Protein AF-A0A2D4MTX5-F1 (afdb_monomer_lite)

Sequence (156 aa):
EYMGPLDEQPVVWRVVFQSRTDEDGAVPLPSVMDVSCRTPSQEAYHAAMVLSGVGDALGYRNQRWEYCTSGPQIHQELQEMGGLGKIHVALPDWPVSDDTVLHLATAEALATGKTGEPLFQELARCYVEAMKDMEGRKPGPTSILGNTQHIYFCMF

Structure (mmCIF, N/CA/C/O backbone):
data_AF-A0A2D4MTX5-F1
#
_entry.id   AF-A0A2D4MTX5-F1
#
loop_
_atom_site.group_PDB
_atom_site.id
_atom_site.type_symbol
_atom_site.label_atom_id
_atom_site.label_alt_id
_atom_site.label_comp_id
_atom_site.label_asym_id
_atom_site.label_entity_id
_atom_site.label_seq_id
_atom_site.pdbx_PDB_ins_code
_atom_site.Cartn_x
_atom_site.Cartn_y
_atom_site.Cartn_z
_atom_site.occupancy
_atom_site.B_iso_or_equiv
_atom_site.auth_seq_id
_atom_site.auth_comp_id
_atom_site.auth_asym_id
_atom_site.auth_atom_id
_atom_site.pdbx_PDB_model_num
ATOM 1 N N . GLU A 1 1 ? 9.463 32.565 37.850 1.00 43.97 1 GLU A N 1
ATOM 2 C CA . GLU A 1 1 ? 9.695 31.121 37.662 1.00 43.97 1 GLU A CA 1
ATOM 3 C C . GLU A 1 1 ? 9.894 30.853 36.186 1.00 43.97 1 GLU A C 1
ATOM 5 O O . GLU A 1 1 ? 9.056 31.226 35.378 1.00 43.97 1 GLU A O 1
ATOM 10 N N . TYR A 1 2 ? 11.068 30.340 35.841 1.00 27.45 2 TYR A N 1
ATOM 11 C CA . TYR A 1 2 ? 11.468 30.021 34.479 1.00 27.45 2 TYR A CA 1
ATOM 12 C C . TYR A 1 2 ? 10.920 28.621 34.175 1.00 27.45 2 TYR A C 1
ATOM 14 O O . TYR A 1 2 ? 11.449 27.635 34.680 1.00 27.45 2 TYR A O 1
ATOM 22 N N . MET A 1 3 ? 9.810 28.535 33.440 1.00 37.25 3 MET A N 1
ATOM 23 C CA . MET A 1 3 ? 9.309 27.267 32.903 1.00 37.25 3 MET A CA 1
ATOM 24 C C . MET A 1 3 ? 10.119 26.970 31.641 1.00 37.25 3 MET A C 1
ATOM 26 O O . MET A 1 3 ? 9.951 27.637 30.621 1.00 37.25 3 MET A O 1
ATOM 30 N N . GLY A 1 4 ? 11.073 26.044 31.759 1.00 39.62 4 GLY A N 1
ATOM 31 C CA . GLY A 1 4 ? 11.875 25.568 30.634 1.00 39.62 4 GLY A CA 1
ATOM 32 C C . GLY A 1 4 ? 11.009 24.891 29.561 1.00 39.62 4 GLY A C 1
ATOM 33 O O . GLY A 1 4 ? 9.898 24.449 29.862 1.00 39.62 4 GLY A O 1
ATOM 34 N N . PRO A 1 5 ? 11.489 24.821 28.310 1.00 37.09 5 PRO A N 1
ATOM 35 C CA . PRO A 1 5 ? 10.772 24.146 27.239 1.00 37.09 5 PRO A CA 1
ATOM 36 C C . PRO A 1 5 ? 10.674 22.643 27.527 1.00 37.09 5 PRO A C 1
ATOM 38 O O . PRO A 1 5 ? 11.650 22.007 27.920 1.00 37.09 5 PRO A O 1
ATOM 41 N N . LEU A 1 6 ? 9.469 22.101 27.348 1.00 40.50 6 LEU A N 1
ATOM 42 C CA . LEU A 1 6 ? 9.204 20.669 27.342 1.00 40.50 6 LEU A CA 1
ATOM 43 C C . LEU A 1 6 ? 9.971 20.052 26.168 1.00 40.50 6 LEU A C 1
ATOM 45 O O . LEU A 1 6 ? 9.791 20.479 25.029 1.00 40.50 6 LEU A O 1
ATOM 49 N N . ASP A 1 7 ? 10.831 19.078 26.463 1.00 38.59 7 ASP A N 1
ATOM 50 C CA . ASP A 1 7 ? 11.524 18.259 25.471 1.00 38.59 7 ASP A CA 1
ATOM 51 C C . ASP A 1 7 ? 10.497 17.556 24.565 1.00 38.59 7 ASP A C 1
ATOM 53 O O . ASP A 1 7 ? 9.956 16.501 24.902 1.00 38.59 7 ASP A O 1
ATOM 57 N N . GLU A 1 8 ? 10.234 18.124 23.389 1.00 44.19 8 GLU A N 1
ATOM 58 C CA . GLU A 1 8 ? 9.651 17.399 22.262 1.00 44.19 8 GLU A CA 1
ATOM 59 C C . GLU A 1 8 ? 10.724 16.468 21.691 1.00 44.19 8 GLU A C 1
ATOM 61 O O . GLU A 1 8 ? 11.462 16.812 20.768 1.00 44.19 8 GLU A O 1
ATOM 66 N N . GLN A 1 9 ? 10.845 15.265 22.254 1.00 36.09 9 GLN A N 1
ATOM 67 C CA . GLN A 1 9 ? 11.552 14.199 21.553 1.00 36.09 9 GLN A CA 1
ATOM 68 C C . GLN A 1 9 ? 10.638 13.664 20.442 1.00 36.09 9 GLN A C 1
ATOM 70 O O . GLN A 1 9 ? 9.548 13.171 20.749 1.00 36.09 9 GLN A O 1
ATOM 75 N N . PRO A 1 10 ? 11.040 13.718 19.158 1.00 33.19 10 PRO A N 1
ATOM 76 C CA . PRO A 1 10 ? 10.293 13.042 18.113 1.00 33.19 10 PRO A CA 1
ATOM 77 C C . PRO A 1 10 ? 10.314 11.543 18.413 1.00 33.19 10 PRO A C 1
ATOM 79 O O . PRO A 1 10 ? 11.377 10.940 18.580 1.00 33.19 10 PRO A O 1
ATOM 82 N N . VAL A 1 11 ? 9.129 10.940 18.494 1.00 36.19 11 VAL A N 1
ATOM 83 C CA . VAL A 1 11 ? 8.968 9.491 18.628 1.00 36.19 11 VAL A CA 1
ATOM 84 C C . VAL A 1 11 ? 9.447 8.857 17.322 1.00 36.19 11 VAL A C 1
ATOM 86 O O . VAL A 1 11 ? 8.694 8.687 16.367 1.00 36.19 11 VAL A O 1
ATOM 89 N N . VAL A 1 12 ? 10.744 8.563 17.248 1.00 30.11 12 VAL A N 1
ATOM 90 C CA . VAL A 1 12 ? 11.339 7.823 16.137 1.00 30.11 12 VAL A CA 1
ATOM 91 C C . VAL A 1 12 ? 10.946 6.362 16.313 1.00 30.11 12 VAL A C 1
ATOM 93 O O . VAL A 1 12 ? 11.544 5.633 17.106 1.00 30.11 12 VAL A O 1
ATOM 96 N N . TRP A 1 13 ? 9.939 5.923 15.560 1.00 25.36 13 TRP A N 1
ATOM 97 C CA . TRP A 1 13 ? 9.597 4.510 15.424 1.00 25.36 13 TRP A CA 1
ATOM 98 C C . TRP A 1 13 ? 10.713 3.793 14.664 1.00 25.36 13 TRP A C 1
ATOM 100 O O . TRP A 1 13 ? 10.686 3.642 13.445 1.00 25.36 13 TRP A O 1
ATOM 110 N N . ARG A 1 14 ? 11.747 3.368 15.391 1.00 24.91 14 ARG A N 1
ATOM 111 C CA . ARG A 1 14 ? 12.794 2.507 14.850 1.00 24.91 14 ARG A CA 1
ATOM 112 C C . ARG A 1 14 ? 12.280 1.070 14.856 1.00 24.91 14 ARG A C 1
ATOM 114 O O . ARG A 1 14 ? 12.417 0.365 15.852 1.00 24.91 14 ARG A O 1
ATOM 121 N N . VAL A 1 15 ? 11.702 0.628 13.742 1.00 29.27 15 VAL A N 1
ATOM 122 C CA . VAL A 1 15 ? 11.424 -0.796 13.522 1.00 29.27 15 VAL A CA 1
ATOM 123 C C . VAL A 1 15 ? 12.763 -1.497 13.278 1.00 29.27 15 VAL A C 1
ATOM 125 O O . VAL A 1 15 ? 13.290 -1.503 12.169 1.00 29.27 15 VAL A O 1
ATOM 128 N N . VAL A 1 16 ? 13.366 -2.033 14.342 1.00 31.30 16 VAL A N 1
ATOM 129 C CA . VAL A 1 16 ? 14.524 -2.930 14.239 1.00 31.30 16 VAL A CA 1
ATOM 130 C C . VAL A 1 16 ? 13.993 -4.354 14.143 1.00 31.30 16 VAL A C 1
ATOM 132 O O . VAL A 1 16 ? 13.518 -4.909 15.131 1.00 31.30 16 VAL A O 1
ATOM 135 N N . PHE A 1 17 ? 14.093 -4.966 12.965 1.00 28.73 17 PHE A N 1
ATOM 136 C CA . PHE A 1 17 ? 13.954 -6.414 12.845 1.00 28.73 17 PHE A CA 1
ATOM 137 C C . PHE A 1 17 ? 15.238 -7.065 13.368 1.00 28.73 17 PHE A C 1
ATOM 139 O O . PHE A 1 17 ? 16.245 -7.128 12.667 1.00 28.73 17 PHE A O 1
ATOM 146 N N . GLN A 1 18 ? 15.215 -7.528 14.616 1.00 30.45 18 GLN A N 1
ATOM 147 C CA . GLN A 1 18 ? 16.235 -8.426 15.152 1.00 30.45 18 GLN A CA 1
ATOM 148 C C . GLN A 1 18 ? 15.626 -9.821 15.284 1.00 30.45 18 GLN A C 1
ATOM 150 O O . GLN A 1 18 ? 14.794 -10.074 16.152 1.00 30.45 18 GLN A O 1
ATOM 155 N N . SER A 1 19 ? 16.033 -10.731 14.399 1.00 34.50 19 SER A N 1
ATOM 156 C CA . SER A 1 19 ? 15.762 -12.158 14.552 1.00 34.50 19 SER A CA 1
ATOM 157 C C . SER A 1 19 ? 16.589 -12.684 15.724 1.00 34.50 19 SER A C 1
ATOM 159 O O . SER A 1 19 ? 17.818 -12.714 15.662 1.00 34.50 19 SER A O 1
ATOM 161 N N . ARG A 1 20 ? 15.909 -13.069 16.802 1.00 30.50 20 ARG A N 1
ATOM 162 C CA . ARG A 1 20 ? 16.497 -13.741 17.958 1.00 30.50 20 ARG A CA 1
ATOM 163 C C . ARG A 1 20 ? 16.748 -15.204 17.589 1.00 30.50 20 ARG A C 1
ATOM 165 O O . ARG A 1 20 ? 15.800 -15.926 17.302 1.00 30.50 20 ARG A O 1
ATOM 172 N N . THR A 1 21 ? 18.005 -15.629 17.583 1.00 37.72 21 THR A N 1
ATOM 173 C CA . THR A 1 21 ? 18.363 -17.045 17.723 1.00 37.72 21 THR A CA 1
ATOM 174 C C . THR A 1 21 ? 19.027 -17.185 19.081 1.00 37.72 21 THR A C 1
ATOM 176 O O . THR A 1 21 ? 20.128 -16.674 19.285 1.00 37.72 21 THR A O 1
ATOM 179 N N . ASP A 1 22 ? 18.298 -17.782 20.017 1.00 36.56 22 ASP A N 1
ATOM 180 C CA . ASP A 1 22 ? 18.810 -18.178 21.321 1.00 36.56 22 ASP A CA 1
ATOM 181 C C . ASP A 1 22 ? 19.735 -19.388 21.120 1.00 36.56 22 ASP A C 1
ATOM 183 O O . ASP A 1 22 ? 19.256 -20.438 20.721 1.00 36.56 22 ASP A O 1
ATOM 187 N N . GLU A 1 23 ? 21.034 -19.242 21.380 1.00 44.12 23 GLU A N 1
ATOM 188 C CA . GLU A 1 23 ? 21.943 -20.345 21.718 1.00 44.12 23 GLU A CA 1
ATOM 189 C C . GLU A 1 23 ? 23.023 -19.769 22.658 1.00 44.12 23 GLU A C 1
ATOM 191 O O . GLU A 1 23 ? 23.650 -18.747 22.366 1.00 44.12 23 GLU A O 1
ATOM 196 N N . ASP A 1 24 ? 23.179 -20.390 23.825 1.00 44.22 24 ASP A N 1
ATOM 197 C CA . ASP A 1 24 ? 24.069 -19.993 24.916 1.00 44.22 24 ASP A CA 1
ATOM 198 C C . ASP A 1 24 ? 25.561 -19.962 24.527 1.00 44.22 24 ASP A C 1
ATOM 200 O O . ASP A 1 24 ? 26.076 -20.883 23.895 1.00 44.22 24 ASP A O 1
ATOM 204 N N . GLY A 1 25 ? 26.298 -18.967 25.043 1.00 43.88 25 GLY A N 1
ATOM 205 C CA . GLY A 1 25 ? 27.748 -19.079 25.258 1.00 43.88 25 GLY A CA 1
ATOM 206 C C . GLY A 1 25 ? 28.621 -17.983 24.638 1.00 43.88 25 GLY A C 1
ATOM 207 O O . GLY A 1 25 ? 28.913 -18.009 23.452 1.00 43.88 25 GLY A O 1
ATOM 208 N N . ALA A 1 26 ? 29.124 -17.094 25.507 1.00 41.41 26 ALA A N 1
ATOM 209 C CA . ALA A 1 26 ? 30.278 -16.196 25.336 1.00 41.41 26 ALA A CA 1
ATOM 210 C C . ALA A 1 26 ? 30.282 -15.263 24.104 1.00 41.41 26 ALA A C 1
ATOM 212 O O . ALA A 1 26 ? 30.586 -15.669 22.991 1.00 41.41 26 ALA A O 1
ATOM 213 N N . VAL A 1 27 ? 30.068 -13.961 24.334 1.00 42.50 27 VAL A N 1
ATOM 214 C CA . VAL A 1 27 ? 30.170 -12.910 23.306 1.00 42.50 27 VAL A CA 1
ATOM 215 C C . VAL A 1 27 ? 31.609 -12.372 23.247 1.00 42.50 27 VAL A C 1
ATOM 217 O O . VAL A 1 27 ? 32.022 -11.685 24.186 1.00 42.50 27 VAL A O 1
ATOM 220 N N . PRO A 1 28 ? 32.396 -12.613 22.179 1.00 44.44 28 PRO A N 1
ATOM 221 C CA . PRO A 1 28 ? 33.559 -11.791 21.881 1.00 44.44 28 PRO A CA 1
ATOM 222 C C . PRO A 1 28 ? 33.077 -10.459 21.294 1.00 44.44 28 PRO A C 1
ATOM 224 O O . PRO A 1 28 ? 32.066 -10.405 20.592 1.00 44.44 28 PRO A O 1
ATOM 227 N N . LEU A 1 29 ? 33.800 -9.375 21.581 1.00 38.56 29 LEU A N 1
ATOM 228 C CA . LEU A 1 29 ? 33.514 -8.041 21.043 1.00 38.56 29 LEU A CA 1
ATOM 229 C C . LEU A 1 29 ? 33.349 -8.099 19.510 1.00 38.56 29 LEU A C 1
ATOM 231 O O . LEU A 1 29 ? 34.194 -8.705 18.847 1.00 38.56 29 LEU A O 1
ATOM 235 N N . PRO A 1 30 ? 32.299 -7.482 18.934 1.00 41.09 30 PRO A N 1
ATOM 236 C CA . PRO A 1 30 ? 32.024 -7.611 17.512 1.00 41.09 30 PRO A CA 1
ATOM 237 C C . PRO A 1 30 ? 33.139 -6.951 16.699 1.00 41.09 30 PRO A C 1
ATOM 239 O O . PRO A 1 30 ? 33.345 -5.737 16.758 1.00 41.09 30 PRO A O 1
ATOM 242 N N . SER A 1 31 ? 33.853 -7.765 15.919 1.00 42.88 31 SER A N 1
ATOM 243 C CA . SER A 1 31 ? 34.679 -7.276 14.825 1.00 42.88 31 SER A CA 1
ATOM 244 C C . SER A 1 31 ? 33.772 -6.613 13.795 1.00 42.88 31 SER A C 1
ATOM 246 O O . SER A 1 31 ? 32.746 -7.160 13.393 1.00 42.88 31 SER A O 1
ATOM 248 N N . VAL A 1 32 ? 34.169 -5.414 13.398 1.00 52.16 32 VAL A N 1
ATOM 249 C CA . VAL A 1 32 ? 33.547 -4.576 12.378 1.00 52.16 32 VAL A CA 1
ATOM 250 C C . VAL A 1 32 ? 33.196 -5.404 11.130 1.00 52.16 32 VAL A C 1
ATOM 252 O O . VAL A 1 32 ? 34.082 -5.909 10.454 1.00 52.16 32 VAL A O 1
ATOM 255 N N . MET A 1 33 ? 31.893 -5.472 10.838 1.00 48.25 33 MET A N 1
ATOM 256 C CA . MET A 1 33 ? 31.292 -5.756 9.527 1.00 48.25 33 MET A CA 1
ATOM 257 C C . MET A 1 33 ? 31.533 -7.152 8.927 1.00 48.25 33 MET A C 1
ATOM 259 O O . MET A 1 33 ? 32.322 -7.313 8.004 1.00 48.25 33 MET A O 1
ATOM 263 N N . ASP A 1 34 ? 30.708 -8.120 9.329 1.00 45.88 34 ASP A N 1
ATOM 264 C CA . ASP A 1 34 ? 30.236 -9.155 8.400 1.00 45.88 34 ASP A CA 1
ATOM 265 C C . ASP A 1 34 ? 28.720 -9.002 8.217 1.00 45.88 34 ASP A C 1
ATOM 267 O O . ASP A 1 34 ? 27.902 -9.696 8.820 1.00 45.88 34 ASP A O 1
ATOM 271 N N . VAL A 1 35 ? 28.326 -8.009 7.413 1.00 50.12 35 VAL A N 1
ATOM 272 C CA . VAL A 1 35 ? 26.982 -7.987 6.827 1.00 50.12 35 VAL A CA 1
ATOM 273 C C . VAL A 1 35 ? 27.033 -8.928 5.632 1.00 50.12 35 VAL A C 1
ATOM 275 O O . VAL A 1 35 ? 27.158 -8.506 4.484 1.00 50.12 35 VAL A O 1
ATOM 278 N N . SER A 1 36 ? 26.962 -10.228 5.905 1.00 53.56 36 SER A N 1
ATOM 279 C CA . SER A 1 36 ? 26.625 -11.206 4.881 1.00 53.56 36 SER A CA 1
ATOM 280 C C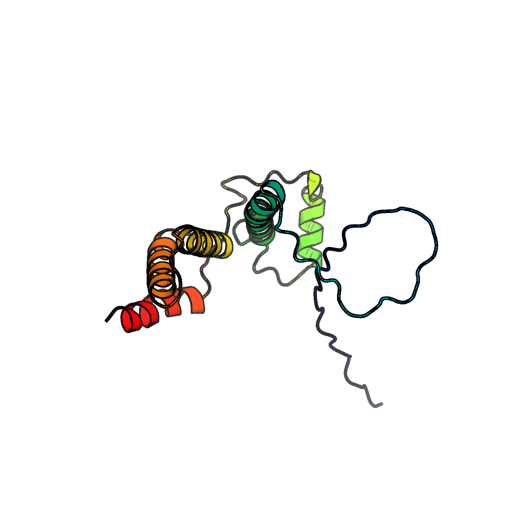 . SER A 1 36 ? 25.239 -10.834 4.348 1.00 53.56 36 SER A C 1
ATOM 282 O O . SER A 1 36 ? 24.229 -10.991 5.041 1.00 53.56 36 SER A O 1
ATOM 284 N N . CYS A 1 37 ? 25.191 -10.258 3.143 1.00 56.56 37 CYS A N 1
ATOM 285 C CA . CYS A 1 37 ? 23.956 -9.974 2.421 1.00 56.56 37 CYS A CA 1
ATOM 286 C C . CYS A 1 37 ? 23.313 -11.315 2.054 1.00 56.56 37 CYS A C 1
ATOM 288 O O . CYS A 1 37 ? 23.543 -11.871 0.981 1.00 56.56 37 CYS A O 1
ATOM 290 N N . ARG A 1 38 ? 22.552 -11.885 2.991 1.00 72.88 38 ARG A N 1
ATOM 291 C CA . ARG A 1 38 ? 21.732 -13.058 2.711 1.00 72.88 38 ARG A CA 1
ATOM 292 C C . ARG A 1 38 ? 20.627 -12.607 1.772 1.00 72.88 38 ARG A C 1
ATOM 294 O O . ARG A 1 38 ? 19.833 -11.738 2.130 1.00 72.88 38 ARG A O 1
ATOM 301 N N . THR A 1 39 ? 20.581 -13.191 0.579 1.00 78.25 39 THR A N 1
ATOM 302 C CA . THR A 1 39 ? 19.428 -13.046 -0.308 1.00 78.25 39 THR A CA 1
ATOM 303 C C . THR A 1 39 ? 18.184 -13.484 0.470 1.00 78.25 39 THR A C 1
ATOM 305 O O . THR A 1 39 ? 18.189 -14.594 1.016 1.00 78.25 39 THR A O 1
ATOM 308 N N . PRO A 1 40 ? 17.146 -12.638 0.588 1.00 85.38 40 PRO A N 1
ATOM 309 C CA . PRO A 1 40 ? 15.937 -13.024 1.299 1.00 85.38 40 PRO A CA 1
ATOM 310 C C . PRO A 1 40 ? 15.311 -14.252 0.631 1.00 85.38 40 PRO A C 1
ATOM 312 O O . PRO A 1 40 ? 15.366 -14.401 -0.592 1.00 85.38 40 PRO A O 1
ATOM 315 N N . SER A 1 41 ? 14.718 -15.143 1.427 1.00 93.69 41 SER A N 1
ATOM 316 C CA . SER A 1 41 ? 13.977 -16.280 0.878 1.00 93.69 41 SER A CA 1
ATOM 317 C C . SER A 1 41 ? 12.753 -15.793 0.096 1.00 93.69 41 SER A C 1
ATOM 319 O O . SER A 1 41 ? 12.245 -14.693 0.325 1.00 93.69 41 SER A O 1
ATOM 321 N N . GLN A 1 42 ? 12.230 -16.630 -0.801 1.00 93.94 42 GLN A N 1
ATOM 322 C CA . GLN A 1 42 ? 10.977 -16.335 -1.502 1.00 93.94 42 GLN A CA 1
ATOM 323 C C . GLN A 1 42 ? 9.832 -16.040 -0.518 1.00 93.94 42 GLN A C 1
ATOM 325 O O . GLN A 1 42 ? 9.068 -15.098 -0.719 1.00 93.94 42 GLN A O 1
ATOM 330 N N . GLU A 1 43 ? 9.753 -16.802 0.575 1.00 95.94 43 GLU A N 1
ATOM 331 C CA . GLU A 1 43 ? 8.769 -16.588 1.640 1.00 95.94 43 GLU A CA 1
ATOM 332 C C . GLU A 1 43 ? 8.919 -15.210 2.286 1.00 95.94 43 GLU A C 1
ATOM 334 O O . GLU A 1 43 ? 7.916 -14.545 2.530 1.00 95.94 43 GLU A O 1
ATOM 339 N N . ALA A 1 44 ? 10.152 -14.744 2.508 1.00 94.81 44 ALA A N 1
ATOM 340 C CA . ALA A 1 44 ? 10.402 -13.417 3.059 1.00 94.81 44 ALA A CA 1
ATOM 341 C C . ALA A 1 44 ? 9.946 -12.303 2.102 1.00 94.81 44 ALA A C 1
ATOM 343 O O . ALA A 1 44 ? 9.334 -11.337 2.551 1.00 94.81 44 ALA A O 1
ATOM 344 N N . TYR A 1 45 ? 10.172 -12.448 0.790 1.00 92.94 45 TYR A N 1
ATOM 345 C CA . TYR A 1 45 ? 9.659 -11.502 -0.211 1.00 92.94 45 TYR A CA 1
ATOM 346 C C . TYR A 1 45 ? 8.129 -11.488 -0.262 1.00 92.94 45 TYR A C 1
ATOM 348 O O . TYR A 1 45 ? 7.520 -10.419 -0.271 1.00 92.94 45 TYR A O 1
ATOM 356 N N . HIS A 1 46 ? 7.500 -12.665 -0.255 1.00 94.62 46 HIS A N 1
ATOM 357 C CA . HIS A 1 46 ? 6.042 -12.774 -0.239 1.00 94.62 46 HIS A CA 1
ATOM 358 C C . HIS A 1 46 ? 5.461 -12.141 1.028 1.00 94.62 46 HIS A C 1
ATOM 360 O O . HIS A 1 46 ? 4.535 -11.335 0.948 1.00 94.62 46 HIS A O 1
ATOM 366 N N . ALA A 1 47 ? 6.032 -12.460 2.191 1.00 96.31 47 ALA A N 1
ATOM 367 C CA . ALA A 1 47 ? 5.617 -11.890 3.462 1.00 96.31 47 ALA A CA 1
ATOM 368 C C . ALA A 1 47 ? 5.789 -10.367 3.475 1.00 96.31 47 ALA A C 1
ATOM 370 O O . ALA A 1 47 ? 4.885 -9.678 3.926 1.00 96.31 47 ALA A O 1
ATOM 371 N N . ALA A 1 48 ? 6.889 -9.830 2.941 1.00 95.88 48 ALA A N 1
ATOM 372 C CA . ALA A 1 48 ? 7.109 -8.388 2.871 1.00 95.88 48 ALA A CA 1
ATOM 373 C C . ALA A 1 48 ? 6.019 -7.675 2.055 1.00 95.88 48 ALA A C 1
ATOM 375 O O . ALA A 1 48 ? 5.424 -6.715 2.543 1.00 95.88 48 ALA A O 1
ATOM 376 N N . MET A 1 49 ? 5.704 -8.175 0.856 1.00 96.75 49 MET A N 1
ATOM 377 C CA . MET A 1 49 ? 4.662 -7.587 0.004 1.00 96.75 49 MET A CA 1
ATOM 378 C C . MET A 1 49 ? 3.279 -7.675 0.660 1.00 96.75 49 MET A C 1
ATOM 380 O O . MET A 1 49 ? 2.558 -6.681 0.739 1.00 96.75 49 MET A O 1
ATOM 384 N N . VAL A 1 50 ? 2.915 -8.854 1.174 1.00 96.81 50 VAL A N 1
ATOM 385 C CA . VAL A 1 50 ? 1.588 -9.087 1.761 1.00 96.81 50 VAL A CA 1
ATOM 386 C C . VAL A 1 50 ? 1.419 -8.324 3.073 1.00 96.81 50 VAL A C 1
ATOM 388 O O . VAL A 1 50 ? 0.401 -7.666 3.265 1.00 96.81 50 VAL A O 1
ATOM 391 N N . LEU A 1 51 ? 2.404 -8.363 3.974 1.00 96.88 51 LEU A N 1
ATOM 392 C CA . LEU A 1 51 ? 2.318 -7.677 5.265 1.00 96.88 51 LEU A CA 1
ATOM 393 C C . LEU A 1 51 ? 2.398 -6.156 5.121 1.00 96.88 51 LEU A C 1
ATOM 395 O O . LEU A 1 51 ? 1.782 -5.463 5.926 1.00 96.88 51 LEU A O 1
ATOM 399 N N . SER A 1 52 ? 3.076 -5.635 4.090 1.00 97.25 52 SER A N 1
ATOM 400 C CA . SER A 1 52 ? 2.984 -4.215 3.728 1.00 97.25 52 SER A CA 1
ATOM 401 C C . SER A 1 52 ? 1.538 -3.829 3.411 1.00 97.25 52 SER A C 1
ATOM 403 O O . SER A 1 52 ? 1.043 -2.858 3.974 1.00 97.25 52 SER A O 1
ATOM 405 N N . GLY A 1 53 ? 0.844 -4.607 2.572 1.00 95.94 53 GLY A N 1
ATOM 406 C CA . GLY A 1 53 ? -0.555 -4.340 2.224 1.00 95.94 53 GLY A CA 1
ATOM 407 C C . GLY A 1 53 ? -1.526 -4.529 3.393 1.00 95.94 53 GLY A C 1
ATOM 408 O O . GLY A 1 53 ? -2.457 -3.747 3.565 1.00 95.94 53 GLY A O 1
ATOM 409 N N . VAL A 1 54 ? -1.296 -5.532 4.247 1.00 96.56 54 VAL A N 1
ATOM 410 C CA . VAL A 1 54 ? -2.082 -5.726 5.478 1.00 96.56 54 VAL A CA 1
ATOM 411 C C . VAL A 1 54 ? -1.878 -4.561 6.447 1.00 96.56 54 VAL A C 1
ATOM 413 O O . VAL A 1 54 ? -2.848 -4.079 7.025 1.00 96.56 54 VAL A O 1
ATOM 416 N N . GLY A 1 55 ? -0.636 -4.102 6.624 1.00 95.31 55 GLY A N 1
ATOM 417 C CA . GLY A 1 55 ? -0.313 -2.955 7.471 1.00 95.31 55 GLY A CA 1
ATOM 418 C C . GLY A 1 55 ? -0.979 -1.670 6.986 1.00 95.31 55 GLY A C 1
ATOM 419 O O . GLY A 1 55 ? -1.596 -0.975 7.790 1.00 95.31 55 GLY A O 1
ATOM 420 N N . ASP A 1 56 ? -0.922 -1.414 5.677 1.00 96.12 56 ASP A N 1
ATOM 421 C CA . ASP A 1 56 ? -1.636 -0.316 5.024 1.00 96.12 56 ASP A CA 1
ATOM 422 C C . ASP A 1 56 ? -3.149 -0.403 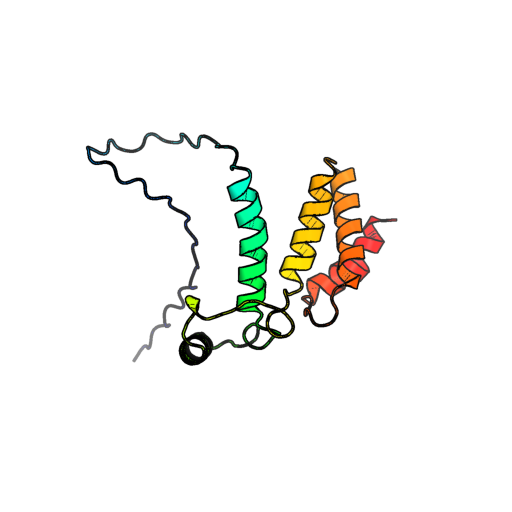5.281 1.00 96.12 56 ASP A C 1
ATOM 424 O O . ASP A 1 56 ? -3.716 0.478 5.923 1.00 96.12 56 ASP A O 1
ATOM 428 N N . ALA A 1 57 ? -3.802 -1.513 4.915 1.00 95.06 57 ALA A N 1
ATOM 429 C CA . ALA A 1 57 ? -5.244 -1.673 5.116 1.00 95.06 57 ALA A CA 1
ATOM 430 C C . ALA A 1 57 ? -5.667 -1.486 6.585 1.00 95.06 57 ALA A C 1
ATOM 432 O O . ALA A 1 57 ? -6.698 -0.865 6.857 1.00 95.06 57 ALA A O 1
ATOM 433 N N . LEU A 1 58 ? -4.872 -1.995 7.536 1.00 95.31 58 LEU A N 1
ATOM 434 C CA . LEU A 1 58 ? -5.117 -1.832 8.969 1.00 95.31 58 LEU A CA 1
ATOM 435 C C . LEU A 1 58 ? -4.997 -0.375 9.416 1.00 95.31 58 LEU A C 1
ATOM 437 O O . LEU A 1 58 ? -5.873 0.095 10.134 1.00 95.31 58 LEU A O 1
ATOM 441 N N . GLY A 1 59 ? -3.936 0.329 9.015 1.00 91.88 59 GLY A N 1
ATOM 442 C CA . GLY A 1 59 ? -3.725 1.737 9.365 1.00 91.88 59 GLY A CA 1
ATOM 443 C C . GLY A 1 59 ? -4.725 2.673 8.687 1.00 91.88 59 GLY A C 1
ATOM 444 O O . GLY A 1 59 ? -5.179 3.645 9.289 1.00 91.88 59 GLY A O 1
ATOM 445 N N . TYR A 1 60 ? -5.126 2.338 7.463 1.00 91.69 60 TYR A N 1
ATOM 446 C CA . TYR A 1 60 ? -6.111 3.073 6.686 1.00 91.69 60 TYR A CA 1
ATOM 447 C C . TYR A 1 60 ? -7.515 2.922 7.278 1.00 91.69 60 TYR A C 1
ATOM 449 O O . TYR A 1 60 ? -8.195 3.916 7.557 1.00 91.69 60 TYR A O 1
ATOM 457 N N . ARG A 1 61 ? -7.951 1.668 7.480 1.00 90.75 61 ARG A N 1
ATOM 458 C CA . ARG A 1 61 ? -9.302 1.269 7.911 1.00 90.75 61 ARG A CA 1
ATOM 459 C C . ARG A 1 61 ? -10.393 2.089 7.221 1.00 90.75 61 ARG A C 1
ATOM 461 O O . ARG A 1 61 ? -11.189 2.773 7.870 1.00 90.75 61 ARG A O 1
ATOM 468 N N . ASN A 1 62 ? -10.370 2.075 5.890 1.00 87.88 62 ASN A N 1
ATOM 469 C CA . ASN A 1 62 ? -11.267 2.869 5.054 1.00 87.88 62 ASN A CA 1
ATOM 470 C C . ASN A 1 62 ? -11.340 4.337 5.518 1.00 87.88 62 ASN A C 1
ATOM 472 O O . ASN A 1 62 ? -12.422 4.877 5.749 1.00 87.88 62 ASN A O 1
ATOM 476 N N . GLN A 1 63 ? -10.169 4.958 5.709 1.00 87.12 63 GLN A N 1
ATOM 477 C CA . GLN A 1 63 ? -9.970 6.355 6.122 1.00 87.12 63 GLN A CA 1
ATOM 478 C C . GLN A 1 63 ? -10.286 6.688 7.584 1.00 87.12 63 GLN A C 1
ATOM 480 O O . GLN A 1 63 ? -10.090 7.832 8.004 1.00 87.12 63 GLN A O 1
ATOM 485 N N . ARG A 1 64 ? -10.812 5.742 8.366 1.00 87.50 64 ARG A N 1
ATOM 486 C CA . ARG A 1 64 ? -11.268 6.020 9.731 1.00 87.50 64 ARG A CA 1
ATOM 487 C C . ARG A 1 64 ? -10.113 6.286 10.691 1.00 87.50 64 ARG A C 1
ATOM 489 O O . ARG A 1 64 ? -10.268 7.089 11.609 1.00 87.50 64 ARG A O 1
ATOM 496 N N . TRP A 1 65 ? -8.988 5.600 10.505 1.00 89.75 65 TRP A N 1
ATOM 497 C CA . TRP A 1 65 ? -7.831 5.717 11.396 1.00 89.75 65 TRP A CA 1
ATOM 498 C C . TRP A 1 65 ? -6.719 6.593 10.829 1.00 89.75 65 TRP A C 1
ATOM 500 O O . TRP A 1 65 ? -6.083 7.300 11.601 1.00 89.75 65 TRP A O 1
ATOM 510 N N . GLU A 1 66 ? -6.566 6.651 9.508 1.00 82.38 66 GLU A N 1
ATOM 511 C CA . GLU A 1 66 ? -5.520 7.423 8.822 1.00 82.38 66 GLU A CA 1
ATOM 512 C C . GLU A 1 66 ? -5.436 8.903 9.259 1.00 82.38 66 GLU A C 1
ATOM 514 O O . GLU A 1 66 ? -4.347 9.441 9.437 1.00 82.38 66 GLU A O 1
ATOM 519 N N . TYR A 1 67 ? -6.580 9.560 9.498 1.00 81.62 67 TYR A N 1
ATOM 520 C CA . TYR A 1 67 ? -6.646 10.974 9.920 1.00 81.62 67 TYR A CA 1
ATOM 521 C C . TYR A 1 67 ? -6.866 11.158 11.424 1.00 81.62 67 TYR A C 1
ATOM 523 O O . TYR A 1 67 ? -6.997 12.288 11.904 1.00 81.62 67 TYR A O 1
ATOM 531 N N . CYS A 1 68 ? -6.948 10.066 12.183 1.00 85.56 68 CYS A N 1
ATOM 532 C CA . CYS A 1 68 ? -7.076 10.142 13.626 1.00 85.56 68 CYS A CA 1
ATOM 533 C C . CYS A 1 68 ? -5.699 10.443 14.229 1.00 85.56 68 CYS A C 1
ATOM 535 O O . CYS A 1 68 ? -4.838 9.578 14.339 1.00 85.56 68 CYS A O 1
ATOM 537 N N . THR A 1 69 ? -5.493 11.682 14.671 1.00 89.38 69 THR A N 1
ATOM 538 C CA . THR A 1 69 ? -4.236 12.108 15.310 1.00 89.38 69 THR A CA 1
ATOM 539 C C . THR A 1 69 ? -4.091 11.609 16.754 1.00 89.38 69 THR A C 1
ATOM 541 O O . THR A 1 69 ? -3.054 11.815 17.382 1.00 89.38 69 THR A O 1
ATOM 544 N N . SER A 1 70 ? -5.116 10.937 17.294 1.00 92.75 70 SER A N 1
ATOM 545 C CA . SER A 1 70 ? -5.139 10.400 18.654 1.00 92.75 70 SER A CA 1
ATOM 546 C C . SER A 1 70 ? -4.858 8.897 18.661 1.00 92.75 70 SER A C 1
ATOM 548 O O . SER A 1 70 ? -5.762 8.069 18.544 1.00 92.75 70 SER A O 1
ATOM 550 N N . GLY A 1 71 ? -3.594 8.534 18.889 1.00 93.00 71 GLY A N 1
ATOM 551 C CA . GLY A 1 71 ? -3.196 7.142 19.122 1.00 93.00 71 GLY A CA 1
ATOM 552 C C . GLY A 1 71 ? -4.022 6.434 20.212 1.00 93.00 71 GLY A C 1
ATOM 553 O O . GLY A 1 71 ? -4.498 5.325 19.967 1.00 93.00 71 GLY A O 1
ATOM 554 N N . PRO A 1 72 ? -4.280 7.051 21.387 1.00 96.12 72 PRO A N 1
ATOM 555 C CA . PRO A 1 72 ? -5.123 6.441 22.417 1.00 96.12 72 PRO A CA 1
ATOM 556 C C . PRO A 1 72 ? -6.532 6.084 21.932 1.00 96.12 72 PRO A C 1
ATOM 558 O O . PRO A 1 72 ? -7.039 5.022 22.285 1.00 96.12 72 PRO A O 1
ATOM 561 N N . GLN A 1 73 ? -7.145 6.925 21.092 1.00 93.38 73 GLN A N 1
ATOM 562 C CA . GLN A 1 73 ? -8.465 6.646 20.524 1.00 93.38 73 GLN A CA 1
ATOM 563 C C . GLN A 1 73 ? -8.424 5.436 19.582 1.00 93.38 73 GLN A C 1
ATOM 565 O O . GLN A 1 73 ? -9.263 4.547 19.704 1.00 93.38 73 GLN A O 1
ATOM 570 N N . ILE A 1 74 ? -7.432 5.361 18.687 1.00 93.56 74 ILE A N 1
ATOM 571 C CA . ILE A 1 74 ? -7.248 4.207 17.788 1.00 93.56 74 ILE A CA 1
ATOM 572 C C . ILE A 1 74 ? -7.088 2.918 18.604 1.00 93.56 74 ILE A C 1
ATOM 574 O O . ILE A 1 74 ? -7.735 1.911 18.321 1.00 93.56 74 ILE A O 1
ATOM 578 N N . HIS A 1 75 ? -6.263 2.953 19.654 1.00 94.44 75 HIS A N 1
ATOM 579 C CA . HIS A 1 75 ? -6.046 1.801 20.527 1.00 94.44 75 HIS A CA 1
ATOM 580 C C . HIS A 1 75 ? -7.301 1.402 21.313 1.00 94.44 75 HIS A C 1
ATOM 582 O O . HIS A 1 75 ? -7.518 0.209 21.528 1.00 94.44 75 HIS A O 1
ATOM 588 N N . GLN A 1 76 ? -8.128 2.364 21.730 1.00 96.62 76 GLN A N 1
ATOM 589 C CA . GLN A 1 76 ? -9.410 2.077 22.370 1.00 96.62 76 GLN A CA 1
ATOM 590 C C . GLN A 1 76 ? -10.373 1.391 21.391 1.00 96.62 76 GLN A C 1
ATOM 592 O O . GLN A 1 76 ? -10.890 0.322 21.709 1.00 96.62 76 GLN A O 1
ATOM 597 N N . GLU A 1 77 ? -10.560 1.938 20.186 1.00 94.81 77 GLU A N 1
ATOM 598 C CA . GLU A 1 77 ? -11.410 1.315 19.161 1.00 94.81 77 GLU A CA 1
ATOM 599 C C . GLU A 1 77 ? -10.916 -0.096 18.806 1.00 94.81 77 GLU A C 1
ATOM 601 O O . GLU A 1 77 ? -11.708 -1.027 18.685 1.00 94.81 77 GLU A O 1
ATOM 606 N N . LEU A 1 78 ? -9.598 -0.290 18.694 1.00 94.69 78 LEU A N 1
ATOM 607 C CA . LEU A 1 78 ? -9.001 -1.604 18.459 1.00 94.69 78 LEU A CA 1
ATOM 608 C C . LEU A 1 78 ? -9.340 -2.601 19.580 1.00 94.69 78 LEU A C 1
ATOM 610 O O . LEU A 1 78 ? -9.614 -3.769 19.299 1.00 94.69 78 LEU A O 1
ATOM 614 N N . GLN A 1 79 ? -9.332 -2.164 20.843 1.00 96.25 79 GLN A N 1
ATOM 615 C CA . GLN A 1 79 ? -9.745 -3.006 21.970 1.00 96.25 79 GLN A CA 1
ATOM 616 C C . GLN A 1 79 ? -11.238 -3.341 21.916 1.00 96.25 79 GLN A C 1
ATOM 618 O O . GLN A 1 79 ? -11.603 -4.496 22.132 1.00 96.25 79 GLN A O 1
ATOM 623 N N . GLU A 1 80 ? -12.092 -2.375 21.570 1.00 95.88 80 GLU A N 1
ATOM 624 C CA . GLU A 1 80 ? -13.537 -2.583 21.387 1.00 95.88 80 GLU A CA 1
ATOM 625 C C . GLU A 1 80 ? -13.836 -3.596 20.266 1.00 95.88 80 GLU A C 1
ATOM 627 O O . GLU A 1 80 ? -14.803 -4.352 20.344 1.00 95.88 80 GLU A O 1
ATOM 632 N N . MET A 1 81 ? -12.959 -3.684 19.263 1.00 93.69 81 MET A N 1
ATOM 633 C CA . MET A 1 81 ? -13.013 -4.681 18.187 1.00 93.69 81 MET A CA 1
ATOM 634 C C . MET A 1 81 ? -12.468 -6.065 18.585 1.00 93.69 81 MET A C 1
ATOM 636 O O . MET A 1 81 ? -12.452 -6.984 17.767 1.00 93.69 81 MET A O 1
ATOM 640 N N . GLY A 1 82 ? -12.023 -6.240 19.832 1.00 95.44 82 GLY A N 1
ATOM 641 C CA . GLY A 1 82 ? -11.474 -7.499 20.339 1.00 95.44 82 GLY A CA 1
ATOM 642 C C . GLY A 1 82 ? -9.968 -7.674 20.116 1.00 95.44 82 GLY A C 1
ATOM 643 O O . GLY A 1 82 ? -9.450 -8.775 20.310 1.00 95.44 82 GLY A O 1
ATOM 644 N N . GLY A 1 83 ? -9.258 -6.607 19.738 1.00 94.19 83 GLY A N 1
ATOM 645 C CA . GLY A 1 83 ? -7.815 -6.600 19.504 1.00 94.19 83 GLY A CA 1
ATOM 646 C C . GLY A 1 83 ? -7.398 -7.099 18.117 1.00 94.19 83 GLY A C 1
ATOM 647 O O . GLY A 1 83 ? -8.199 -7.617 17.341 1.00 94.19 83 GLY A O 1
ATOM 648 N N . LEU A 1 84 ? -6.102 -6.969 17.805 1.00 93.94 84 LEU A N 1
ATOM 649 C CA . LEU A 1 84 ? -5.565 -7.231 16.461 1.00 93.94 84 LEU A CA 1
ATOM 650 C C . LEU A 1 84 ? -5.846 -8.655 15.958 1.00 93.94 84 LEU A C 1
ATOM 652 O O . LEU A 1 84 ? -6.239 -8.836 14.813 1.00 93.94 84 LEU A O 1
ATOM 656 N N . GLY A 1 85 ? -5.717 -9.665 16.825 1.00 94.00 85 GLY A N 1
ATOM 657 C CA . GLY A 1 85 ? -5.967 -11.066 16.461 1.00 94.00 85 GLY A CA 1
ATOM 658 C C . GLY A 1 85 ? -7.432 -11.401 16.148 1.00 94.00 85 GLY A C 1
ATOM 659 O O . GLY A 1 85 ? -7.717 -12.523 15.735 1.00 94.00 85 GLY A O 1
ATOM 660 N N . LYS A 1 86 ? -8.367 -10.467 16.371 1.00 94.38 86 LYS A N 1
ATOM 661 C CA . LYS A 1 86 ? -9.787 -10.603 16.014 1.00 94.38 86 LYS A CA 1
ATOM 662 C C . LYS A 1 86 ? -10.167 -9.822 14.760 1.00 94.38 86 LYS A C 1
ATOM 664 O O . LYS A 1 86 ? -11.286 -9.987 14.279 1.00 94.38 86 LYS A O 1
ATOM 669 N N . ILE A 1 87 ? -9.255 -9.023 14.207 1.00 93.94 87 ILE A N 1
ATOM 670 C CA . ILE A 1 87 ? -9.508 -8.312 12.959 1.00 93.94 87 ILE A CA 1
ATOM 671 C C . ILE A 1 87 ? -9.417 -9.290 11.788 1.00 93.94 87 ILE A C 1
ATOM 673 O O . ILE A 1 87 ? -8.414 -9.974 11.596 1.00 93.94 87 ILE A O 1
ATOM 677 N N . HIS A 1 88 ? -10.468 -9.304 10.972 1.00 93.19 88 HIS A N 1
ATOM 678 C CA . HIS A 1 88 ? -10.464 -9.932 9.660 1.00 93.19 88 HIS A CA 1
ATOM 679 C C . HIS A 1 88 ? -10.352 -8.839 8.592 1.00 93.19 88 HIS A C 1
ATOM 681 O O . HIS A 1 88 ? -11.321 -8.130 8.319 1.00 93.19 88 HIS A O 1
ATOM 687 N N . VAL A 1 89 ? -9.153 -8.685 8.024 1.00 92.25 89 VAL A N 1
ATOM 688 C CA . VAL A 1 89 ? -8.862 -7.685 6.986 1.00 92.25 89 VAL A CA 1
ATOM 689 C C . VAL A 1 89 ? -9.481 -8.149 5.670 1.00 92.25 89 VAL A C 1
ATOM 691 O O . VAL A 1 89 ? -8.968 -9.056 5.018 1.00 92.25 89 VAL A O 1
ATOM 694 N N . ALA A 1 90 ? -10.610 -7.550 5.301 1.00 92.00 90 ALA A N 1
ATOM 695 C CA . ALA A 1 90 ? -11.303 -7.829 4.051 1.00 92.00 90 ALA A CA 1
ATOM 696 C C . ALA A 1 90 ? -12.133 -6.627 3.585 1.00 92.00 90 ALA A C 1
ATOM 698 O O . ALA A 1 90 ? -12.537 -5.774 4.379 1.00 92.00 90 ALA A O 1
ATOM 699 N N . LEU A 1 91 ? -12.424 -6.596 2.285 1.00 90.12 91 LEU A N 1
ATOM 700 C CA . LEU A 1 91 ? -13.379 -5.655 1.709 1.00 90.12 91 LEU A CA 1
ATOM 701 C C . LEU A 1 91 ? -14.805 -5.919 2.236 1.00 90.12 91 LEU A C 1
ATOM 703 O O . LEU A 1 91 ? -15.149 -7.072 2.507 1.00 90.12 91 LEU A O 1
ATOM 707 N N . PRO 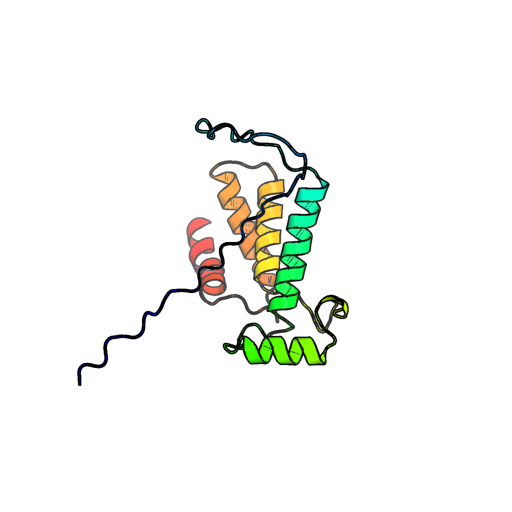A 1 92 ? -15.654 -4.879 2.330 1.00 90.88 92 PRO A N 1
ATOM 708 C CA . PRO A 1 92 ? -15.383 -3.486 1.956 1.00 90.88 92 PRO A CA 1
ATOM 709 C C . PRO A 1 92 ? -14.729 -2.648 3.068 1.00 90.88 92 PRO A C 1
ATOM 711 O O . PRO A 1 92 ? -14.350 -1.512 2.811 1.00 90.88 92 PRO A O 1
ATOM 714 N N . ASP A 1 93 ? -14.600 -3.180 4.285 1.00 88.62 93 ASP A N 1
ATOM 715 C CA . ASP A 1 93 ? -14.239 -2.385 5.470 1.00 88.62 93 ASP A CA 1
ATOM 716 C C . ASP A 1 93 ? -12.738 -2.075 5.578 1.00 88.62 93 ASP A C 1
ATOM 718 O O . ASP A 1 93 ? -12.350 -1.088 6.206 1.00 88.62 93 ASP A O 1
ATOM 722 N N . TRP A 1 94 ? -11.896 -2.901 4.954 1.00 93.88 94 TRP A N 1
ATOM 723 C CA . TRP A 1 94 ? -10.437 -2.779 4.994 1.00 93.88 94 TRP A CA 1
ATOM 724 C C . TRP A 1 94 ? -9.824 -2.775 3.586 1.00 93.88 94 TRP A C 1
ATOM 726 O O . TRP A 1 94 ? -9.101 -3.708 3.224 1.00 93.88 94 TRP A O 1
ATOM 736 N N . PRO A 1 95 ? -10.132 -1.771 2.748 1.00 94.50 95 PRO A N 1
ATOM 737 C CA . PRO A 1 95 ? -9.408 -1.574 1.502 1.00 94.50 95 PRO A CA 1
ATOM 738 C C . PRO A 1 95 ? -7.969 -1.132 1.798 1.00 94.50 95 PRO A C 1
ATOM 740 O O . PRO A 1 95 ? -7.699 -0.513 2.827 1.00 94.50 95 PRO A O 1
ATOM 743 N N . VAL A 1 96 ? -7.059 -1.429 0.874 1.00 95.00 96 VAL A N 1
ATOM 744 C CA . VAL A 1 96 ? -5.718 -0.827 0.852 1.00 95.00 96 VAL A CA 1
ATOM 745 C C . VAL A 1 96 ? -5.788 0.609 0.315 1.00 95.00 96 VAL A C 1
ATOM 747 O O . VAL A 1 96 ? -6.669 0.907 -0.505 1.00 95.00 96 VAL A O 1
ATOM 750 N N . SER A 1 97 ? -4.883 1.478 0.762 1.00 92.81 97 SER A N 1
ATOM 751 C CA . SER A 1 97 ? -4.791 2.877 0.330 1.00 92.81 97 SER A CA 1
ATOM 752 C C . SER A 1 97 ? -3.953 3.027 -0.950 1.00 92.81 97 SER A C 1
ATOM 754 O O . SER A 1 97 ? -3.654 2.044 -1.642 1.00 92.81 97 SER A O 1
ATOM 756 N N . ASP A 1 98 ? -3.607 4.268 -1.300 1.00 92.50 98 ASP A N 1
ATOM 757 C CA . ASP A 1 98 ? -2.682 4.581 -2.386 1.00 92.50 98 ASP A CA 1
ATOM 758 C C . ASP A 1 98 ? -1.279 4.007 -2.150 1.00 92.50 98 ASP A C 1
ATOM 760 O O . ASP A 1 98 ? -0.611 3.653 -3.125 1.00 92.50 98 ASP A O 1
ATOM 764 N N . ASP A 1 99 ? -0.864 3.826 -0.891 1.00 92.31 99 ASP A N 1
ATOM 765 C CA . ASP A 1 99 ? 0.442 3.265 -0.532 1.00 92.31 99 ASP A CA 1
ATOM 766 C C . ASP A 1 99 ? 0.659 1.891 -1.178 1.00 92.31 99 ASP A C 1
ATOM 768 O O . ASP A 1 99 ? 1.651 1.672 -1.881 1.00 92.31 99 ASP A O 1
ATOM 772 N N . THR A 1 100 ? -0.283 0.956 -1.005 1.00 95.50 100 THR A N 1
ATOM 773 C CA . THR A 1 100 ? -0.160 -0.379 -1.614 1.00 95.50 100 THR A CA 1
ATOM 774 C C . THR A 1 100 ? -0.270 -0.327 -3.135 1.00 95.50 100 THR A C 1
ATOM 776 O O . THR A 1 100 ? 0.432 -1.074 -3.819 1.00 95.50 100 THR A O 1
ATOM 779 N N . VAL A 1 101 ? -1.111 0.552 -3.688 1.00 95.19 101 VAL A N 1
ATOM 780 C CA . VAL A 1 101 ? -1.266 0.700 -5.146 1.00 95.19 101 VAL A CA 1
ATOM 781 C C . VAL A 1 101 ? 0.050 1.159 -5.787 1.00 95.19 101 VAL A C 1
ATOM 783 O O . VAL A 1 101 ? 0.512 0.558 -6.760 1.00 95.19 101 VAL A O 1
ATOM 786 N N . LEU A 1 102 ? 0.711 2.167 -5.213 1.00 94.31 102 LEU A N 1
ATOM 787 C CA . LEU A 1 102 ? 2.002 2.660 -5.700 1.00 94.31 102 LEU A CA 1
ATOM 788 C C . LEU A 1 102 ? 3.150 1.683 -5.407 1.00 94.31 102 LEU A C 1
ATOM 790 O O . LEU A 1 102 ? 4.068 1.543 -6.224 1.00 94.31 102 LEU A O 1
ATOM 794 N N . HIS A 1 103 ? 3.094 0.954 -4.291 1.00 96.06 103 HIS A N 1
ATOM 795 C CA . HIS A 1 103 ? 4.060 -0.100 -3.987 1.00 96.06 103 HIS A CA 1
ATOM 796 C C . HIS A 1 103 ? 3.994 -1.234 -5.024 1.00 96.06 103 HIS A C 1
ATOM 798 O O . HIS A 1 103 ? 5.034 -1.648 -5.543 1.00 96.06 103 HIS A O 1
ATOM 804 N N . LEU A 1 104 ? 2.793 -1.686 -5.404 1.00 96.75 104 LEU A N 1
ATOM 805 C CA . LEU A 1 104 ? 2.612 -2.682 -6.465 1.00 96.75 104 LEU A CA 1
ATOM 806 C C . LEU A 1 104 ? 3.098 -2.166 -7.821 1.00 96.75 104 LEU A C 1
ATOM 808 O O . LEU A 1 104 ? 3.860 -2.863 -8.485 1.00 96.75 104 LEU A O 1
ATOM 812 N N . ALA A 1 105 ? 2.766 -0.927 -8.190 1.00 95.69 105 ALA A N 1
ATOM 813 C CA . ALA A 1 105 ? 3.252 -0.314 -9.428 1.00 95.69 105 ALA A CA 1
ATOM 814 C C . ALA A 1 105 ? 4.793 -0.267 -9.496 1.00 95.69 105 ALA A C 1
ATOM 816 O O . ALA A 1 105 ? 5.394 -0.518 -10.545 1.00 95.69 105 ALA A O 1
ATOM 817 N N . THR A 1 106 ? 5.445 -0.005 -8.357 1.00 96.25 106 THR A N 1
ATOM 818 C CA . THR A 1 106 ? 6.909 -0.055 -8.224 1.00 96.25 106 THR A CA 1
ATOM 819 C C . THR A 1 106 ? 7.432 -1.473 -8.441 1.00 96.25 106 THR A C 1
ATOM 821 O O . THR A 1 106 ? 8.372 -1.684 -9.211 1.00 96.25 106 THR A O 1
ATOM 824 N N . ALA A 1 107 ? 6.822 -2.456 -7.775 1.00 96.38 107 ALA A N 1
ATOM 825 C CA . ALA A 1 107 ? 7.218 -3.856 -7.869 1.00 96.38 107 ALA A CA 1
ATOM 826 C C . ALA A 1 107 ? 7.053 -4.402 -9.297 1.00 96.38 107 ALA A C 1
ATOM 828 O O . ALA A 1 107 ? 7.944 -5.088 -9.795 1.00 96.38 107 ALA A O 1
ATOM 829 N N . GLU A 1 108 ? 5.967 -4.046 -9.986 1.00 96.50 108 GLU A N 1
ATOM 830 C CA . GLU A 1 108 ? 5.711 -4.411 -11.382 1.00 96.50 108 GLU A CA 1
ATOM 831 C C . GLU A 1 108 ? 6.759 -3.824 -12.332 1.00 96.50 108 GLU A C 1
ATOM 833 O O . GLU A 1 108 ? 7.296 -4.544 -13.177 1.00 96.50 108 GLU A O 1
ATOM 838 N N . ALA A 1 109 ? 7.108 -2.543 -12.170 1.00 96.31 109 ALA A N 1
ATOM 839 C CA . ALA A 1 109 ? 8.148 -1.909 -12.977 1.00 96.31 109 ALA A CA 1
ATOM 840 C C . ALA A 1 109 ? 9.514 -2.590 -12.777 1.00 96.31 109 ALA A C 1
ATOM 842 O O . ALA A 1 109 ? 10.205 -2.898 -13.754 1.00 96.31 109 ALA A O 1
ATOM 843 N N . LEU A 1 110 ? 9.882 -2.888 -11.526 1.00 96.19 110 LEU A N 1
ATOM 844 C CA . LEU A 1 110 ? 11.122 -3.598 -11.189 1.00 96.19 110 LEU A CA 1
ATOM 845 C C . LEU A 1 110 ? 11.139 -5.032 -11.738 1.00 96.19 110 LEU A C 1
ATOM 847 O O . LEU A 1 110 ? 12.168 -5.488 -12.240 1.00 96.19 110 LEU A O 1
ATOM 851 N N . ALA A 1 111 ? 10.001 -5.729 -11.705 1.00 95.50 111 ALA A N 1
ATOM 852 C CA . ALA A 1 111 ? 9.872 -7.099 -12.197 1.00 95.50 111 ALA A CA 1
ATOM 853 C C . ALA A 1 111 ? 10.111 -7.232 -13.712 1.00 95.50 111 ALA A C 1
ATOM 855 O O . ALA A 1 111 ? 10.390 -8.330 -14.192 1.00 95.50 111 ALA A O 1
ATOM 856 N N . THR A 1 112 ? 10.072 -6.129 -14.472 1.00 96.19 112 THR A N 1
ATOM 857 C CA . THR A 1 112 ? 10.433 -6.139 -15.901 1.00 96.19 112 THR A CA 1
ATOM 858 C C . THR A 1 112 ? 11.915 -6.425 -16.159 1.00 96.19 112 THR A C 1
ATOM 860 O O . THR A 1 112 ? 12.286 -6.728 -17.293 1.00 96.19 112 THR A O 1
ATOM 863 N N . GLY A 1 113 ? 12.776 -6.300 -15.141 1.00 94.94 113 GLY A N 1
ATOM 864 C CA . GLY A 1 113 ? 14.224 -6.486 -15.268 1.00 94.94 113 GLY A CA 1
ATOM 865 C C . GLY A 1 113 ? 14.945 -5.355 -16.012 1.00 94.94 113 GLY A C 1
ATOM 866 O O . GLY A 1 113 ? 16.142 -5.468 -16.281 1.00 94.94 113 GLY A O 1
ATOM 867 N N . LYS A 1 114 ? 14.246 -4.261 -16.350 1.00 94.62 114 LYS A N 1
ATOM 868 C CA . LYS A 1 114 ? 14.856 -3.045 -16.908 1.00 94.62 114 LYS A CA 1
ATOM 869 C C . LYS A 1 114 ? 15.785 -2.402 -15.877 1.00 94.62 114 LYS A C 1
ATOM 871 O O . LYS A 1 114 ? 15.544 -2.462 -14.674 1.00 94.62 114 LYS A O 1
ATOM 876 N N . THR A 1 115 ? 16.836 -1.741 -16.351 1.00 94.62 115 THR A N 1
ATOM 877 C CA . THR A 1 115 ? 17.806 -1.025 -15.510 1.00 94.62 115 THR A CA 1
ATOM 878 C C . THR A 1 115 ? 18.125 0.342 -16.112 1.00 94.62 115 THR A C 1
ATOM 880 O O . THR A 1 115 ? 17.902 0.563 -17.301 1.00 94.62 115 THR A O 1
ATOM 883 N N . GLY A 1 116 ? 18.625 1.274 -15.295 1.00 94.75 116 GLY A N 1
ATOM 884 C CA . GLY A 1 116 ? 18.972 2.627 -15.742 1.00 94.75 116 GLY A CA 1
ATOM 885 C C . GLY A 1 116 ? 17.759 3.439 -16.211 1.00 94.75 116 GLY A C 1
ATOM 886 O O . GLY A 1 116 ? 16.680 3.356 -15.633 1.00 94.75 116 GLY A O 1
ATOM 887 N N . GLU A 1 117 ? 17.935 4.226 -17.268 1.00 94.50 117 GLU A N 1
ATOM 888 C CA . GLU A 1 117 ? 16.895 5.115 -17.801 1.00 94.50 117 GLU A CA 1
ATOM 889 C C . GLU A 1 117 ? 15.607 4.392 -18.257 1.00 94.50 117 GLU A C 1
ATOM 891 O O . GLU A 1 117 ? 14.523 4.839 -17.872 1.00 94.50 117 GLU A O 1
ATOM 896 N N . PRO A 1 118 ? 15.663 3.237 -18.956 1.00 95.12 118 PRO A N 1
ATOM 897 C CA . PRO A 1 118 ? 14.464 2.454 -19.267 1.00 95.12 118 PRO A CA 1
ATOM 898 C C . PRO A 1 118 ? 13.633 2.040 -18.045 1.00 95.12 118 PRO A C 1
ATOM 900 O O . PRO A 1 118 ? 12.414 1.912 -18.153 1.00 95.12 118 PRO A O 1
ATOM 903 N N . LEU A 1 119 ? 14.261 1.824 -16.882 1.00 95.38 119 LEU A N 1
ATOM 904 C CA . LEU A 1 119 ? 13.533 1.520 -15.646 1.00 95.38 119 LEU A CA 1
ATOM 905 C C . LEU A 1 119 ? 12.762 2.742 -15.143 1.00 95.38 119 LEU A C 1
ATOM 907 O O . LEU A 1 119 ? 11.626 2.603 -14.704 1.00 95.38 119 LEU A O 1
ATOM 911 N N . PHE A 1 120 ? 13.347 3.938 -15.224 1.00 94.88 120 PHE A N 1
ATOM 912 C CA . PHE A 1 120 ? 12.663 5.162 -14.806 1.00 94.88 120 PHE A CA 1
ATOM 913 C C . PHE A 1 120 ? 11.456 5.475 -15.693 1.00 94.88 120 PHE A C 1
ATOM 915 O O . PHE A 1 120 ? 10.408 5.857 -15.176 1.00 94.88 120 PHE A O 1
ATOM 922 N N . GLN A 1 121 ? 11.567 5.242 -17.004 1.00 94.44 121 GLN A N 1
ATOM 923 C CA . GLN A 1 121 ? 10.434 5.354 -17.928 1.00 94.44 121 GLN A CA 1
ATOM 924 C C . GLN A 1 121 ? 9.334 4.336 -17.596 1.00 94.44 121 GLN A C 1
ATOM 926 O O . GLN A 1 121 ? 8.152 4.679 -17.600 1.00 94.44 121 GLN A O 1
ATOM 931 N N . GLU A 1 122 ? 9.709 3.100 -17.253 1.00 96.25 122 GLU A N 1
ATOM 932 C CA . GLU A 1 122 ? 8.739 2.080 -16.849 1.00 96.25 122 GLU A CA 1
ATOM 933 C C . GLU A 1 122 ? 8.051 2.424 -15.525 1.00 96.25 122 GLU A C 1
ATOM 935 O O . GLU A 1 122 ? 6.832 2.321 -15.437 1.00 96.25 122 GLU A O 1
ATOM 940 N N . LEU A 1 123 ? 8.803 2.884 -14.520 1.00 93.44 123 LEU A N 1
ATOM 941 C CA . LEU A 1 123 ? 8.252 3.354 -13.245 1.00 93.44 123 LEU A CA 1
ATOM 942 C C . LEU A 1 123 ? 7.235 4.475 -13.466 1.00 93.44 123 LEU A C 1
ATOM 944 O O . LEU A 1 123 ? 6.125 4.411 -12.944 1.00 93.44 123 LEU A O 1
ATOM 948 N N . ALA A 1 124 ? 7.587 5.467 -14.287 1.00 92.81 124 ALA A N 1
ATOM 949 C CA . ALA A 1 124 ? 6.694 6.568 -14.620 1.00 92.81 124 ALA A CA 1
ATOM 950 C C . ALA A 1 124 ? 5.406 6.071 -15.301 1.00 92.81 124 ALA A C 1
ATOM 952 O O . ALA A 1 124 ? 4.305 6.481 -14.929 1.00 92.81 124 ALA A O 1
ATOM 953 N N . ARG A 1 125 ? 5.528 5.135 -16.251 1.00 93.81 125 ARG A N 1
ATOM 954 C CA . ARG A 1 125 ? 4.378 4.507 -16.915 1.00 93.81 125 ARG A CA 1
ATOM 955 C C . ARG A 1 125 ? 3.487 3.763 -15.915 1.00 93.81 125 ARG A C 1
ATOM 957 O O . ARG A 1 125 ? 2.274 3.955 -15.934 1.00 93.81 125 ARG A O 1
ATOM 964 N N . CYS A 1 126 ? 4.072 2.936 -15.048 1.00 93.62 126 CYS A N 1
ATOM 965 C CA . CYS A 1 126 ? 3.332 2.181 -14.038 1.00 93.62 126 CYS A CA 1
ATOM 966 C C . CYS A 1 126 ? 2.622 3.106 -13.046 1.00 93.62 126 CYS A C 1
ATOM 968 O O . CYS A 1 126 ? 1.461 2.864 -12.739 1.00 93.62 126 CYS A O 1
ATOM 970 N N . TYR A 1 127 ? 3.254 4.195 -12.599 1.00 92.19 127 TYR A N 1
ATOM 971 C CA . TYR A 1 127 ? 2.599 5.157 -11.710 1.00 92.19 127 TYR A CA 1
ATOM 972 C C . TYR A 1 127 ? 1.421 5.867 -12.374 1.00 92.19 127 TYR A C 1
ATOM 974 O O . TYR A 1 127 ? 0.366 5.960 -11.756 1.00 92.19 127 TYR A O 1
ATOM 982 N N . VAL A 1 128 ? 1.541 6.302 -13.633 1.00 89.81 128 VAL A N 1
ATOM 983 C CA . VAL A 1 128 ? 0.409 6.899 -14.370 1.00 89.81 128 VAL A CA 1
ATOM 984 C C . VAL A 1 128 ? -0.758 5.922 -14.492 1.00 89.81 128 VAL A C 1
ATOM 986 O O . VAL A 1 128 ? -1.908 6.315 -14.295 1.00 89.81 128 VAL A O 1
ATOM 989 N N . GLU A 1 129 ? -0.482 4.652 -14.787 1.00 91.56 129 GLU A N 1
ATOM 990 C CA . GLU A 1 129 ? -1.523 3.622 -14.839 1.00 91.56 129 GLU A CA 1
ATOM 991 C C . GLU A 1 129 ? -2.145 3.363 -13.460 1.00 91.56 129 GLU A C 1
ATOM 993 O O . GLU A 1 129 ? -3.368 3.293 -13.352 1.00 91.56 129 GLU A O 1
ATOM 998 N N . ALA A 1 130 ? -1.332 3.311 -12.404 1.00 91.69 130 ALA A N 1
ATOM 999 C CA . ALA A 1 130 ? -1.782 3.113 -11.029 1.00 91.69 130 ALA A CA 1
ATOM 1000 C C . ALA A 1 130 ? -2.729 4.225 -10.549 1.00 91.69 130 ALA A C 1
ATOM 1002 O O . ALA A 1 130 ? -3.657 3.959 -9.787 1.00 91.69 130 ALA A O 1
ATOM 1003 N N . MET A 1 131 ? -2.578 5.456 -11.059 1.00 88.31 131 MET A N 1
ATOM 1004 C CA . MET A 1 131 ? -3.490 6.562 -10.736 1.00 88.31 131 MET A CA 1
ATOM 1005 C C . MET A 1 131 ? -4.951 6.293 -11.139 1.00 88.31 131 MET A C 1
ATOM 1007 O O . MET A 1 131 ? -5.850 6.963 -10.629 1.00 88.31 131 MET A O 1
ATOM 1011 N N . LYS A 1 132 ? -5.215 5.320 -12.023 1.00 89.69 132 LYS A N 1
ATOM 1012 C CA . LYS A 1 132 ? -6.578 4.920 -12.410 1.00 89.69 132 LYS A CA 1
ATOM 1013 C C . LYS A 1 132 ? -7.314 4.139 -11.313 1.00 89.69 132 LYS A C 1
ATOM 1015 O O . LYS A 1 132 ? -8.538 4.113 -11.346 1.00 89.69 132 LYS A O 1
ATOM 1020 N N . ASP A 1 133 ? -6.604 3.549 -10.347 1.00 91.00 133 ASP A N 1
ATOM 1021 C CA . ASP A 1 133 ? -7.169 2.805 -9.202 1.00 91.00 133 ASP A CA 1
ATOM 1022 C C . ASP A 1 133 ? -7.064 3.606 -7.889 1.00 91.00 133 ASP A C 1
ATOM 1024 O O . ASP A 1 133 ? -6.875 3.053 -6.814 1.00 91.00 133 ASP A O 1
ATOM 1028 N N . MET A 1 134 ? -7.151 4.937 -7.955 1.00 87.75 134 MET A N 1
ATOM 1029 C CA . MET A 1 134 ? -7.035 5.802 -6.768 1.00 87.75 134 MET A CA 1
ATOM 1030 C C . MET A 1 134 ? -8.380 6.206 -6.153 1.00 87.75 134 MET A C 1
ATOM 1032 O O . MET A 1 134 ? -8.423 6.882 -5.117 1.00 87.75 134 MET A O 1
ATOM 1036 N N . GLU A 1 135 ? -9.495 5.819 -6.777 1.00 83.94 135 GLU A N 1
ATOM 1037 C CA . GLU A 1 135 ? -10.830 6.140 -6.278 1.00 83.94 135 GLU A CA 1
ATOM 1038 C C . GLU A 1 135 ? -11.059 5.506 -4.901 1.00 83.94 135 GLU A C 1
ATOM 1040 O O . GLU A 1 135 ? -10.902 4.304 -4.708 1.00 83.94 135 GLU A O 1
ATOM 1045 N N . GLY A 1 136 ? -11.409 6.335 -3.915 1.00 80.75 136 GLY A N 1
ATOM 1046 C CA . GLY A 1 136 ? -11.645 5.873 -2.548 1.00 80.75 136 GLY A CA 1
ATOM 1047 C C . GLY A 1 136 ? -10.393 5.451 -1.775 1.00 80.75 136 GLY A C 1
ATOM 1048 O O . GLY A 1 136 ? -10.559 4.960 -0.666 1.00 80.75 136 GLY A O 1
ATOM 1049 N N . ARG A 1 137 ? -9.179 5.672 -2.312 1.00 83.69 137 ARG A N 1
ATOM 1050 C CA . ARG A 1 137 ? -7.892 5.281 -1.692 1.00 83.69 137 ARG A CA 1
ATOM 1051 C C . ARG A 1 137 ? -7.034 6.436 -1.179 1.00 83.69 137 ARG A C 1
ATOM 1053 O O . ARG A 1 137 ? -6.007 6.196 -0.570 1.00 83.69 137 ARG A O 1
ATOM 1060 N N . LYS A 1 138 ? -7.503 7.672 -1.376 1.00 74.50 138 LYS A N 1
ATOM 1061 C CA . LYS A 1 138 ? -6.904 8.927 -0.884 1.00 74.50 138 LYS A CA 1
ATOM 1062 C C . LYS A 1 138 ? -5.426 9.147 -1.245 1.00 74.50 138 LYS A C 1
ATOM 1064 O O . LYS A 1 138 ? -4.612 9.374 -0.358 1.00 74.50 138 LYS A O 1
ATOM 1069 N N . PRO A 1 139 ? -5.098 9.237 -2.543 1.00 71.50 139 PRO A N 1
ATOM 1070 C CA . PRO A 1 139 ? -3.760 9.639 -2.948 1.00 71.50 139 PRO A CA 1
ATOM 1071 C C . PRO A 1 139 ? -3.340 10.972 -2.317 1.00 71.50 139 PRO A C 1
ATOM 1073 O O . PRO A 1 139 ? -4.078 11.963 -2.379 1.00 71.50 139 PRO A O 1
ATOM 1076 N N . GLY A 1 140 ? -2.136 11.014 -1.743 1.00 67.00 140 GLY A N 1
ATOM 1077 C CA . GLY A 1 140 ? -1.568 12.252 -1.208 1.00 67.00 140 GLY A CA 1
ATOM 1078 C C . GLY A 1 140 ? -1.473 13.358 -2.280 1.00 67.00 140 GLY A C 1
ATOM 1079 O O . GLY A 1 140 ? -1.257 13.065 -3.459 1.00 67.00 140 GLY A O 1
ATOM 1080 N N . PRO A 1 141 ? -1.578 14.654 -1.920 1.00 60.41 141 PRO A N 1
ATOM 1081 C CA . PRO A 1 141 ? -1.612 15.752 -2.895 1.00 60.41 141 PRO A CA 1
ATOM 1082 C C . PRO A 1 141 ? -0.362 15.800 -3.785 1.00 60.41 141 PRO A C 1
ATOM 1084 O O . PRO A 1 141 ? -0.464 16.088 -4.976 1.00 60.41 141 PRO A O 1
ATOM 1087 N N . THR A 1 142 ? 0.807 15.452 -3.245 1.00 59.69 142 THR A N 1
ATOM 1088 C CA . THR A 1 142 ? 2.061 15.355 -4.007 1.00 59.69 142 THR A CA 1
ATOM 1089 C C . THR A 1 142 ? 2.056 14.174 -4.980 1.00 59.69 142 THR A C 1
ATOM 1091 O O . THR A 1 142 ? 2.558 14.310 -6.092 1.00 59.69 142 THR A O 1
ATOM 1094 N N . SER A 1 143 ? 1.441 13.046 -4.613 1.00 58.31 143 SER A N 1
ATOM 1095 C CA . SER A 1 143 ? 1.265 11.882 -5.492 1.00 58.31 143 SER A CA 1
ATOM 1096 C C . SER A 1 143 ? 0.300 12.198 -6.638 1.00 58.31 143 SER A C 1
ATOM 1098 O O . SER A 1 143 ? 0.548 11.834 -7.784 1.00 58.31 143 SER A O 1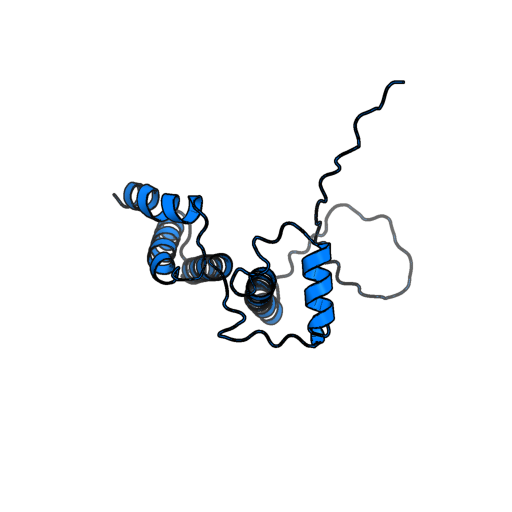
ATOM 1100 N N . ILE A 1 144 ? -0.769 12.955 -6.374 1.00 60.03 144 ILE A N 1
ATOM 1101 C CA . ILE A 1 144 ? -1.689 13.426 -7.420 1.00 60.03 144 ILE A CA 1
ATOM 1102 C C . ILE A 1 144 ? -0.980 14.396 -8.371 1.00 60.03 144 ILE A C 1
ATOM 1104 O O . ILE A 1 144 ? -0.984 14.189 -9.586 1.00 60.03 144 ILE A O 1
ATOM 1108 N N . LEU A 1 145 ? -0.364 15.450 -7.829 1.00 52.50 145 LEU A N 1
ATOM 1109 C CA . LEU A 1 145 ? 0.230 16.542 -8.608 1.00 52.50 145 LEU A CA 1
ATOM 1110 C C . LEU A 1 145 ? 1.506 16.113 -9.347 1.00 52.50 145 LEU A C 1
ATOM 1112 O O . LEU A 1 145 ? 1.721 16.511 -10.492 1.00 52.50 145 LEU A O 1
ATOM 1116 N N . GLY A 1 146 ? 2.328 15.264 -8.728 1.00 52.06 146 GLY A N 1
ATOM 1117 C CA . GLY A 1 146 ? 3.552 14.732 -9.323 1.00 52.06 146 GLY A CA 1
ATOM 1118 C C . GLY A 1 146 ? 3.273 13.810 -10.511 1.00 52.06 146 GLY A C 1
ATOM 1119 O O . 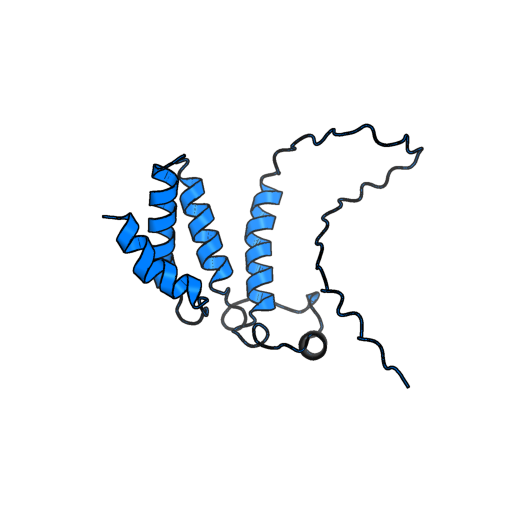GLY A 1 146 ? 3.903 13.949 -11.559 1.00 52.06 146 GLY A O 1
ATOM 1120 N N . ASN A 1 147 ? 2.273 12.931 -10.403 1.00 51.38 147 ASN A N 1
ATOM 1121 C CA . ASN A 1 147 ? 1.941 11.996 -11.481 1.00 51.38 147 ASN A CA 1
ATOM 1122 C C . ASN A 1 147 ? 1.163 12.650 -12.639 1.00 51.38 147 ASN A C 1
ATOM 1124 O O . ASN A 1 147 ? 1.281 12.204 -13.777 1.00 51.38 147 ASN A O 1
ATOM 1128 N N . THR A 1 148 ? 0.408 13.728 -12.391 1.00 51.38 148 THR A N 1
ATOM 1129 C CA . THR A 1 148 ? -0.348 14.431 -13.449 1.00 51.38 148 THR A CA 1
ATOM 1130 C C . THR A 1 148 ? 0.435 15.533 -14.162 1.00 51.38 148 THR A C 1
ATOM 1132 O O . THR A 1 148 ? 0.172 15.758 -15.340 1.00 51.38 148 THR A O 1
ATOM 1135 N N . GLN A 1 149 ? 1.393 16.209 -13.511 1.00 41.81 149 GLN A N 1
ATOM 1136 C CA . GLN A 1 149 ? 2.133 17.318 -14.141 1.00 41.81 149 GLN A CA 1
ATOM 1137 C C . GLN A 1 149 ? 3.603 17.013 -14.459 1.00 41.81 149 GLN A C 1
ATOM 1139 O O . GLN A 1 149 ? 4.093 17.455 -15.496 1.00 41.81 149 GLN A O 1
ATOM 1144 N N . HIS A 1 150 ? 4.311 16.242 -13.627 1.00 38.78 150 HIS A N 1
ATOM 1145 C CA . HIS A 1 150 ? 5.743 15.984 -13.835 1.00 38.78 150 HIS A CA 1
ATOM 1146 C C . HIS A 1 150 ? 6.027 14.791 -14.756 1.00 38.78 150 HIS A C 1
ATOM 1148 O O . HIS A 1 150 ? 6.971 14.851 -15.540 1.00 38.78 150 HIS A O 1
ATOM 1154 N N . ILE A 1 151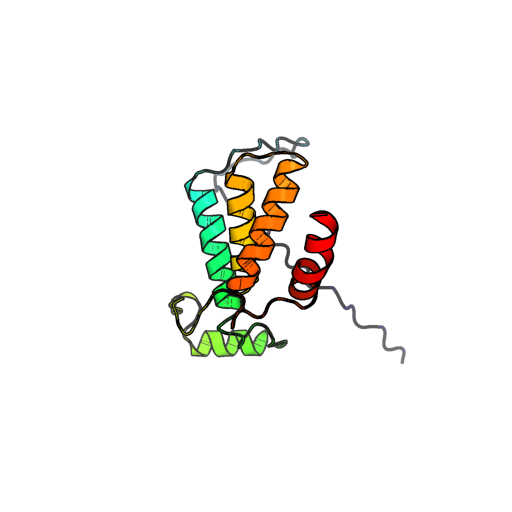 ? 5.209 13.732 -14.731 1.00 41.78 151 ILE A N 1
ATOM 1155 C CA . ILE A 1 151 ? 5.435 12.575 -15.617 1.00 41.78 151 ILE A CA 1
ATOM 1156 C C . ILE A 1 151 ? 5.178 12.929 -17.087 1.00 41.78 151 ILE A C 1
ATOM 1158 O O . ILE A 1 151 ? 5.943 12.517 -17.955 1.00 41.78 151 ILE A O 1
ATOM 1162 N N . TYR A 1 152 ? 4.179 13.766 -17.378 1.00 36.53 152 TYR A N 1
ATOM 1163 C CA . TYR A 1 152 ? 3.982 14.279 -18.736 1.00 36.53 152 TYR A CA 1
ATOM 1164 C C . TYR A 1 152 ? 5.167 15.123 -19.225 1.00 36.53 152 TYR A C 1
ATOM 1166 O O . TYR A 1 152 ? 5.479 15.075 -20.408 1.00 36.53 152 TYR A O 1
ATOM 1174 N N . PHE A 1 153 ? 5.854 15.852 -18.339 1.00 31.05 153 PHE A N 1
ATOM 1175 C CA . PHE A 1 153 ? 7.010 16.671 -18.714 1.00 31.05 153 PHE A CA 1
ATOM 1176 C C . PHE A 1 153 ? 8.280 15.845 -18.983 1.00 31.05 153 PHE A C 1
ATOM 1178 O O . PHE A 1 153 ? 9.113 16.273 -19.768 1.00 31.05 153 PHE A O 1
ATOM 1185 N N . CYS A 1 154 ? 8.429 14.665 -18.369 1.00 34.44 154 CYS A N 1
ATOM 1186 C CA . CYS A 1 154 ? 9.563 13.763 -18.624 1.00 34.44 154 CYS A CA 1
ATOM 1187 C C . CYS A 1 154 ? 9.314 12.739 -19.749 1.00 34.44 154 CYS A C 1
ATOM 1189 O O . CYS A 1 154 ? 10.244 12.030 -20.127 1.00 34.44 154 CYS A O 1
ATOM 1191 N N . MET A 1 155 ? 8.080 12.612 -20.254 1.00 37.09 155 MET A N 1
ATOM 1192 C CA . MET A 1 155 ? 7.739 11.725 -21.382 1.00 37.09 155 MET A CA 1
ATOM 1193 C C . MET A 1 155 ? 7.750 12.424 -22.758 1.00 37.09 155 MET A C 1
ATOM 1195 O O . MET A 1 155 ? 7.453 11.771 -23.759 1.00 37.09 155 MET A O 1
ATOM 1199 N N . PHE A 1 156 ? 8.101 13.712 -22.821 1.00 35.22 156 PHE A N 1
ATOM 1200 C CA . PHE A 1 156 ? 8.340 14.479 -24.053 1.00 35.22 156 PHE A CA 1
ATOM 1201 C C . PHE A 1 156 ? 9.774 15.010 -24.083 1.00 35.22 156 PHE A C 1
ATOM 1203 O O . PHE A 1 156 ? 10.302 15.157 -25.208 1.00 35.22 156 PHE A O 1
#

InterPro domains:
  IPR005502 ADP-ribosylation/Crystallin J1 [PF03747] (47-143)
  IPR036705 ADP-ribosylation/Crystallin J1 superfamily [G3DSA:1.10.4080.10] (38-150)
  IPR036705 ADP-ribosylation/Crystallin J1 superfamily [SSF101478] (43-146)
  IPR050792 ADP-ribosylglycohydrolase-like [PTHR16222] (40-146)

Foldseek 3Di:
DDDDDDDPDPPPPPPDPDDDDDDDDDDDDDDPDPPPVDDDDPVRVVCVLVVQQVVQLLCCQLVPRVPPPDPVVSVVVCVVCVHDVNDDQDPDRRGGALRSLLVVLLVVLVVVVDDDPSSVLSSLVSLLVSVVVHVSRDDDPCSVCCSPPVSVVVVD

Organism: NCBI:txid129469

pLDDT: mean 74.81, std 25.09, range [24.91, 97.25]

Radius of gyration: 21.28 Å; chains: 1; bounding box: 50×52×62 Å

Secondary structure (DSSP, 8-state):
---PPP------------------S--PPPPS-----PPPPHHHHHHHHHHHHHHHHHHHTTTTTTT---HHHHHHHHHHTT-GGG----TTTS---HHHHHHHHHHHHHHT---SHHHHHHHHHHHHHHGGG-TTT---HHHHHIIIIIHHHH--